Protein AF-A0A8E0NE19-F1 (afdb_monomer_lite)

Radius of gyration: 14.48 Å; chains: 1; bounding box: 20×33×39 Å

Structure (mmCIF, N/CA/C/O backbone):
data_AF-A0A8E0NE19-F1
#
_entry.id   AF-A0A8E0NE19-F1
#
loop_
_atom_site.group_PDB
_atom_site.id
_atom_site.type_symbol
_atom_site.label_atom_id
_atom_site.label_alt_id
_atom_site.label_comp_id
_atom_site.label_asym_id
_atom_site.label_entity_id
_atom_site.label_seq_id
_atom_site.pdbx_PDB_ins_code
_atom_site.Cartn_x
_atom_site.Cartn_y
_atom_site.Cartn_z
_atom_site.occupancy
_atom_site.B_iso_or_equiv
_atom_site.auth_seq_id
_atom_site.auth_comp_id
_atom_site.auth_asym_id
_atom_site.auth_atom_id
_atom_site.pdbx_PDB_model_num
ATOM 1 N N . MET A 1 1 ? 3.141 11.843 4.150 1.00 59.06 1 MET A N 1
ATOM 2 C CA . MET A 1 1 ? 4.403 12.489 4.571 1.00 59.06 1 MET A CA 1
ATOM 3 C C . MET A 1 1 ? 5.031 11.670 5.694 1.00 59.06 1 MET A C 1
ATOM 5 O O . MET A 1 1 ? 4.514 11.671 6.802 1.00 59.06 1 MET A O 1
ATOM 9 N N . THR A 1 2 ? 6.091 10.916 5.406 1.00 64.75 2 THR A N 1
ATOM 10 C CA . THR A 1 2 ? 6.707 9.901 6.293 1.00 64.75 2 THR A CA 1
ATOM 11 C C . THR A 1 2 ? 7.830 10.453 7.189 1.00 64.75 2 THR A C 1
ATOM 13 O O . THR A 1 2 ? 8.664 9.691 7.683 1.00 64.75 2 THR A O 1
ATOM 16 N N . GLY A 1 3 ? 7.831 11.771 7.430 1.00 74.00 3 GLY A N 1
ATOM 17 C CA . GLY A 1 3 ? 8.695 12.454 8.403 1.00 74.00 3 GLY A CA 1
ATOM 18 C C . GLY A 1 3 ? 9.899 13.213 7.829 1.00 74.00 3 GLY A C 1
ATOM 19 O O . GLY A 1 3 ? 10.649 13.791 8.607 1.00 74.00 3 GLY A O 1
ATOM 20 N N . GLY A 1 4 ? 10.102 13.231 6.509 1.00 79.94 4 GLY A N 1
ATOM 21 C CA . GLY A 1 4 ? 11.125 14.045 5.841 1.00 79.94 4 GLY A CA 1
ATOM 22 C C . GLY A 1 4 ? 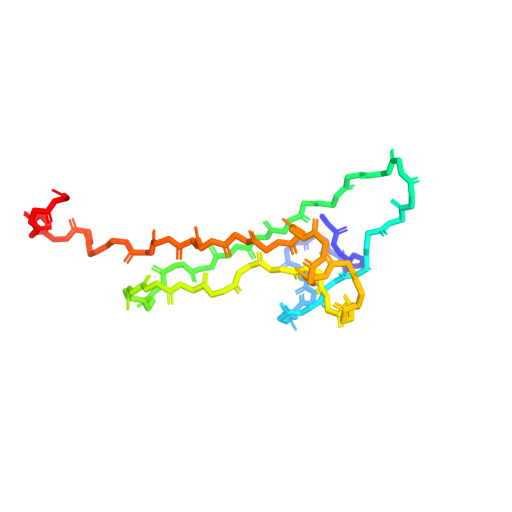10.623 15.429 5.394 1.00 79.94 4 GLY A C 1
ATOM 23 O O . GLY A 1 4 ? 9.406 15.663 5.364 1.00 79.94 4 GLY A O 1
ATOM 24 N N . PRO A 1 5 ? 11.544 16.346 5.029 1.00 84.12 5 PRO A N 1
ATOM 25 C CA . PRO A 1 5 ? 11.213 17.650 4.453 1.00 84.12 5 PRO A CA 1
ATOM 26 C C . PRO A 1 5 ? 10.360 17.519 3.184 1.00 84.12 5 PRO A C 1
ATOM 28 O O . PRO A 1 5 ? 10.360 16.478 2.519 1.00 84.12 5 PRO A O 1
ATOM 31 N N . SER A 1 6 ? 9.653 18.586 2.805 1.00 81.56 6 SER A N 1
ATOM 32 C CA . SER A 1 6 ? 8.921 18.619 1.535 1.00 81.56 6 SER A CA 1
ATOM 33 C C . SER A 1 6 ? 9.857 18.306 0.356 1.00 81.56 6 SER A C 1
ATOM 35 O O . SER A 1 6 ? 10.980 18.805 0.268 1.00 81.56 6 SER A O 1
ATOM 37 N N . GLY A 1 7 ? 9.418 17.405 -0.526 1.00 83.88 7 GLY A N 1
ATOM 38 C CA . GLY A 1 7 ? 10.204 16.920 -1.668 1.00 83.88 7 GLY A CA 1
ATOM 39 C C . GLY A 1 7 ? 11.333 15.932 -1.336 1.00 83.88 7 GLY A C 1
ATOM 40 O O . GLY A 1 7 ? 11.941 15.404 -2.256 1.00 83.88 7 GLY A O 1
ATOM 41 N N . HIS A 1 8 ? 11.607 15.651 -0.056 1.00 86.69 8 HIS A N 1
ATOM 42 C CA . HIS A 1 8 ? 12.725 14.803 0.382 1.00 86.69 8 HIS A CA 1
ATOM 43 C C . HIS A 1 8 ? 12.261 13.760 1.405 1.00 86.69 8 HIS A C 1
ATOM 45 O O . HIS A 1 8 ? 12.820 13.622 2.496 1.00 86.69 8 HIS A O 1
ATOM 51 N N . GLN A 1 9 ? 11.186 13.043 1.072 1.00 89.56 9 GLN A N 1
ATOM 52 C CA . GLN A 1 9 ? 10.681 11.979 1.931 1.00 89.56 9 GLN A CA 1
ATOM 53 C C . GLN A 1 9 ? 11.598 10.746 1.883 1.00 89.56 9 GLN A C 1
ATOM 55 O O . GLN A 1 9 ? 12.135 10.425 0.822 1.00 89.56 9 GLN A O 1
ATOM 60 N N . PRO A 1 10 ? 11.777 10.023 3.004 1.00 89.62 10 PRO A N 1
ATOM 61 C CA . PRO A 1 10 ? 12.546 8.787 3.005 1.00 89.62 10 PRO A CA 1
ATOM 62 C C . PRO A 1 10 ? 11.921 7.729 2.092 1.00 89.62 10 PRO A C 1
ATOM 64 O O . PRO A 1 10 ? 10.733 7.424 2.225 1.00 89.62 10 PRO A O 1
ATOM 67 N N . LEU A 1 11 ? 12.745 7.108 1.247 1.00 90.94 11 LEU A N 1
ATOM 68 C CA . LEU A 1 11 ? 12.362 5.925 0.482 1.00 90.94 11 LEU A CA 1
ATOM 69 C C . LEU A 1 11 ? 12.341 4.705 1.413 1.00 90.94 11 LEU A C 1
ATOM 71 O O . LEU A 1 11 ? 13.358 4.356 2.015 1.00 90.94 11 LEU A O 1
ATOM 75 N N . LYS A 1 12 ? 11.172 4.083 1.577 1.00 90.94 12 LYS A N 1
ATOM 76 C CA . LYS A 1 12 ? 10.956 2.939 2.475 1.00 90.94 12 LYS A CA 1
ATOM 77 C C . LYS A 1 12 ? 9.982 1.953 1.836 1.00 90.94 12 LYS A C 1
ATOM 79 O O . LYS A 1 12 ? 9.033 2.376 1.190 1.00 90.94 12 LYS A O 1
ATOM 84 N N . HIS A 1 13 ? 10.177 0.662 2.097 1.00 92.56 13 HIS A N 1
ATOM 85 C CA . HIS A 1 13 ? 9.238 -0.401 1.708 1.00 92.56 13 HIS A CA 1
ATOM 86 C C . HIS A 1 13 ? 8.213 -0.731 2.810 1.00 92.56 13 HIS A C 1
ATOM 88 O O . HIS A 1 13 ? 7.176 -1.322 2.535 1.00 92.56 13 HIS A O 1
ATOM 94 N N . THR A 1 14 ? 8.483 -0.338 4.061 1.00 93.69 14 THR A N 1
ATOM 95 C CA . THR A 1 14 ? 7.592 -0.563 5.208 1.00 93.69 14 THR A CA 1
ATOM 96 C C . THR A 1 14 ? 7.484 0.712 6.034 1.00 93.69 14 THR A C 1
ATOM 98 O O . THR A 1 14 ? 8.485 1.384 6.301 1.00 93.69 14 THR A O 1
ATOM 101 N N . VAL A 1 15 ? 6.268 1.041 6.467 1.00 92.94 15 VAL A N 1
ATOM 102 C CA . VAL A 1 15 ? 5.978 2.202 7.314 1.00 92.94 15 VAL A CA 1
ATOM 103 C C . VAL A 1 15 ? 5.078 1.801 8.480 1.00 92.94 15 VAL A C 1
ATOM 105 O O . VAL A 1 15 ? 4.256 0.896 8.360 1.00 92.94 15 VAL A O 1
ATOM 108 N N . ASN A 1 16 ? 5.225 2.492 9.610 1.00 92.56 16 ASN A N 1
ATOM 109 C CA . ASN A 1 16 ? 4.374 2.281 10.777 1.00 92.56 16 ASN A CA 1
ATOM 110 C C . ASN A 1 16 ? 3.113 3.141 10.661 1.00 92.56 16 ASN A C 1
ATOM 112 O O . ASN A 1 16 ? 3.204 4.350 10.445 1.00 92.56 16 ASN A O 1
ATOM 116 N N . VAL A 1 17 ? 1.952 2.523 10.866 1.00 92.69 17 VAL A N 1
ATOM 117 C CA . VAL A 1 17 ? 0.657 3.204 10.980 1.00 92.69 17 VAL A CA 1
ATOM 118 C C . VAL A 1 17 ? 0.197 3.071 12.426 1.00 92.69 17 VAL A C 1
ATOM 120 O O . VAL A 1 17 ? 0.130 1.962 12.956 1.00 92.69 17 VAL A O 1
ATOM 123 N N . ALA A 1 18 ? -0.061 4.198 13.088 1.00 93.06 18 ALA A N 1
ATOM 124 C CA . ALA A 1 18 ? -0.547 4.192 14.463 1.00 93.06 18 ALA A CA 1
ATOM 125 C C . ALA A 1 18 ? -2.040 3.801 14.506 1.00 93.06 18 ALA A C 1
ATOM 127 O O . ALA A 1 18 ? -2.759 4.004 13.525 1.00 93.06 18 ALA A O 1
ATOM 128 N N . PRO A 1 19 ? -2.541 3.257 15.627 1.00 93.81 19 PRO A N 1
ATOM 129 C CA . PRO A 1 19 ? -3.956 2.921 15.759 1.00 93.81 19 PRO A CA 1
ATOM 130 C C . PRO A 1 19 ? -4.861 4.130 15.483 1.00 93.81 19 PRO A C 1
ATOM 132 O O . PRO A 1 19 ? -4.645 5.208 16.032 1.00 93.81 19 PRO A O 1
ATOM 135 N N . GLY A 1 20 ? -5.866 3.951 14.622 1.00 95.38 20 GLY A N 1
ATOM 136 C CA . GLY A 1 20 ? -6.820 5.005 14.257 1.00 95.38 20 GLY A CA 1
ATOM 137 C C . GLY A 1 20 ? -6.242 6.140 13.404 1.00 95.38 20 GLY A C 1
ATOM 138 O O . GLY A 1 20 ? -6.938 7.127 13.173 1.00 95.38 20 GLY A O 1
ATOM 139 N N . SER A 1 21 ? -4.995 6.028 12.936 1.00 94.56 21 SER A N 1
ATOM 140 C CA . SER A 1 21 ? -4.372 7.031 12.076 1.00 94.56 21 SER A CA 1
ATOM 141 C C . SER A 1 21 ? -4.323 6.593 10.613 1.00 94.56 21 SER A C 1
ATOM 143 O O . SER A 1 21 ? -4.595 5.448 10.257 1.00 94.56 21 SER A O 1
ATOM 145 N N . THR A 1 22 ? -3.994 7.541 9.739 1.00 93.31 22 THR A N 1
ATOM 146 C CA . THR A 1 22 ? -3.768 7.308 8.311 1.00 93.31 22 THR A CA 1
ATOM 147 C C . THR A 1 22 ? -2.376 7.805 7.946 1.00 93.31 22 THR A C 1
ATOM 149 O O . THR A 1 22 ? -1.925 8.835 8.449 1.00 93.31 22 THR A O 1
ATOM 152 N N . VAL A 1 23 ? -1.694 7.076 7.065 1.00 91.44 23 VAL A N 1
ATOM 153 C CA . VAL A 1 23 ? -0.396 7.463 6.505 1.00 91.44 23 VAL A CA 1
ATOM 154 C C . VAL A 1 23 ? -0.529 7.567 4.993 1.00 91.44 23 VAL A C 1
ATOM 156 O O . VAL A 1 23 ? -1.104 6.693 4.354 1.00 91.44 23 VAL A O 1
ATOM 159 N N . THR A 1 24 ? 0.041 8.627 4.426 1.00 91.00 24 THR A N 1
ATOM 160 C CA . THR A 1 24 ? 0.133 8.841 2.977 1.00 91.00 24 THR A CA 1
ATOM 161 C C . THR A 1 24 ? 1.588 8.734 2.541 1.00 91.00 24 THR A C 1
ATOM 163 O O . THR A 1 24 ? 2.468 9.332 3.180 1.00 91.00 24 THR A O 1
ATOM 166 N N . PHE A 1 25 ? 1.832 8.010 1.457 1.00 89.75 25 PHE A N 1
ATOM 167 C CA . PHE A 1 25 ? 3.138 7.822 0.836 1.00 89.75 25 PHE A CA 1
ATOM 168 C C . PHE A 1 25 ? 3.009 7.935 -0.683 1.00 89.75 25 PHE A C 1
ATOM 170 O O . PHE A 1 25 ? 1.939 7.685 -1.233 1.00 89.75 25 PHE A O 1
ATOM 177 N N . ASP A 1 26 ? 4.115 8.298 -1.323 1.00 90.62 26 ASP A N 1
ATOM 178 C CA . ASP A 1 26 ? 4.237 8.323 -2.775 1.00 90.62 26 ASP A CA 1
ATOM 179 C C . ASP A 1 26 ? 4.883 7.013 -3.241 1.00 90.62 26 ASP A C 1
ATOM 181 O O . ASP A 1 26 ? 5.759 6.469 -2.563 1.00 90.62 26 ASP A O 1
ATOM 185 N N . LEU A 1 27 ? 4.437 6.502 -4.387 1.00 90.25 27 LEU A N 1
ATOM 186 C CA . LEU A 1 27 ? 4.941 5.278 -5.003 1.00 90.25 27 LEU A CA 1
ATOM 187 C C . LEU A 1 27 ? 5.179 5.529 -6.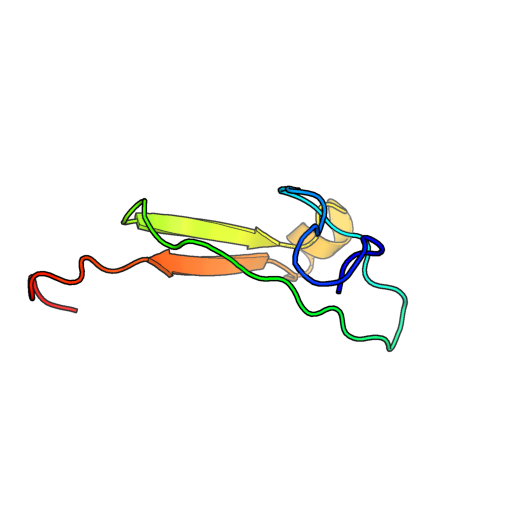493 1.00 90.25 27 LEU A C 1
ATOM 189 O O . LEU A 1 27 ? 4.293 6.029 -7.185 1.00 90.25 27 LEU A O 1
ATOM 193 N N . THR A 1 28 ? 6.344 5.116 -6.990 1.00 91.81 28 THR A N 1
ATOM 194 C CA . THR A 1 28 ? 6.597 4.974 -8.427 1.00 91.81 28 THR A CA 1
ATOM 195 C C . THR A 1 28 ? 6.222 3.553 -8.837 1.00 91.81 28 THR A C 1
ATOM 197 O O . THR A 1 28 ? 6.817 2.600 -8.349 1.00 91.81 28 THR A O 1
ATOM 200 N N . ALA A 1 29 ? 5.214 3.402 -9.695 1.00 92.75 29 ALA A N 1
ATOM 201 C CA . ALA A 1 29 ? 4.714 2.102 -10.144 1.00 92.75 29 ALA A CA 1
ATOM 202 C C . ALA A 1 29 ? 5.374 1.683 -11.473 1.00 92.75 29 ALA A C 1
ATOM 204 O O . ALA A 1 29 ? 4.714 1.617 -12.506 1.00 92.75 29 ALA A O 1
ATOM 205 N N . ASP A 1 30 ? 6.689 1.459 -11.454 1.00 91.56 30 ASP A N 1
ATOM 206 C CA . ASP A 1 30 ? 7.515 1.145 -12.634 1.00 91.56 30 ASP A CA 1
ATOM 207 C C . ASP A 1 30 ? 7.730 -0.359 -12.879 1.00 91.56 30 ASP A C 1
ATOM 209 O O . ASP A 1 30 ? 8.283 -0.744 -13.909 1.00 91.56 30 ASP A O 1
ATOM 213 N N . ALA A 1 31 ? 7.265 -1.213 -11.966 1.00 92.19 31 ALA A N 1
ATOM 214 C CA . ALA A 1 31 ? 7.410 -2.662 -12.045 1.00 92.19 31 ALA A CA 1
ATOM 215 C C . ALA A 1 31 ? 6.035 -3.363 -12.135 1.00 92.19 31 ALA A C 1
ATOM 217 O O . ALA A 1 31 ? 5.371 -3.546 -11.106 1.00 92.19 31 ALA A O 1
ATOM 218 N N . PRO A 1 32 ? 5.591 -3.766 -13.346 1.00 94.19 32 PRO A N 1
ATOM 219 C CA . PRO A 1 32 ? 4.330 -4.477 -13.544 1.00 94.19 32 PRO A CA 1
ATOM 220 C C . PRO A 1 32 ? 4.266 -5.818 -12.807 1.00 94.19 32 PRO A C 1
ATOM 222 O O . PRO A 1 32 ? 5.265 -6.530 -12.708 1.00 94.19 32 PRO A O 1
ATOM 225 N N . GLY A 1 33 ? 3.073 -6.178 -12.335 1.00 94.44 33 GLY A N 1
ATOM 226 C CA . GLY A 1 33 ? 2.812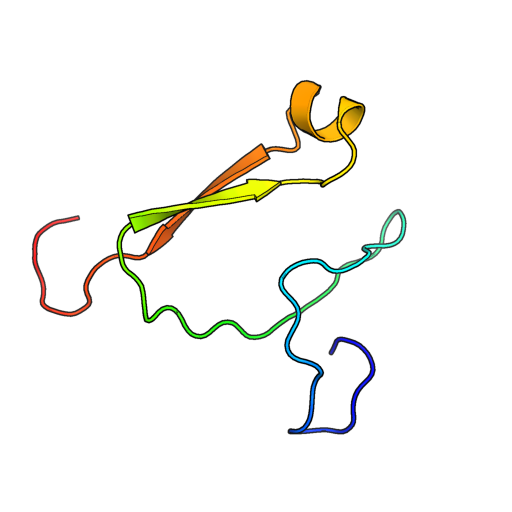 -7.436 -11.635 1.00 94.44 33 GLY A CA 1
ATOM 227 C C . GLY A 1 33 ? 1.974 -7.267 -10.371 1.00 94.44 33 GLY A C 1
ATOM 228 O O . GLY A 1 33 ? 1.503 -6.173 -10.054 1.00 94.44 33 GLY A O 1
ATOM 229 N N . ASP A 1 34 ? 1.804 -8.373 -9.653 1.00 96.62 34 ASP A N 1
ATOM 230 C CA . ASP A 1 34 ? 1.055 -8.438 -8.401 1.00 96.62 34 ASP A CA 1
ATOM 231 C C . ASP A 1 34 ? 1.987 -8.296 -7.197 1.00 96.62 34 ASP A C 1
ATOM 233 O O . ASP A 1 34 ? 2.918 -9.082 -7.005 1.00 96.62 34 ASP A O 1
ATOM 237 N N . TRP A 1 35 ? 1.707 -7.305 -6.355 1.00 96.56 35 TRP A N 1
ATOM 238 C CA . TRP A 1 35 ? 2.522 -6.963 -5.197 1.00 96.56 35 TRP A CA 1
ATOM 239 C C . TRP A 1 35 ? 1.761 -7.191 -3.899 1.00 96.56 35 TRP A C 1
ATOM 241 O O . TRP A 1 35 ? 0.629 -6.736 -3.728 1.00 96.56 35 TRP A O 1
ATOM 251 N N . ALA A 1 36 ? 2.406 -7.866 -2.950 1.00 96.62 36 ALA A N 1
ATOM 252 C CA . ALA A 1 36 ? 1.860 -8.046 -1.616 1.00 96.62 36 ALA A CA 1
ATOM 253 C C . ALA A 1 36 ? 1.860 -6.710 -0.858 1.00 96.62 36 ALA A C 1
ATOM 255 O O . ALA A 1 36 ? 2.906 -6.101 -0.634 1.00 96.62 36 ALA A O 1
ATOM 256 N N . PHE A 1 37 ? 0.683 -6.285 -0.410 1.00 95.81 37 PHE A N 1
ATOM 257 C CA . PHE A 1 37 ? 0.489 -5.115 0.435 1.00 95.81 37 PHE A CA 1
ATOM 258 C C . PHE A 1 37 ? -0.199 -5.537 1.729 1.00 95.81 37 PHE A C 1
ATOM 260 O O . PHE A 1 37 ? -1.406 -5.780 1.771 1.00 95.81 37 PHE A O 1
ATOM 267 N N . HIS A 1 38 ? 0.577 -5.673 2.802 1.00 96.56 38 HIS A N 1
ATOM 268 C CA . HIS A 1 38 ? 0.091 -6.292 4.028 1.00 96.56 38 HIS A CA 1
ATOM 269 C C . HIS A 1 38 ? 0.698 -5.685 5.289 1.00 96.56 38 HIS A C 1
ATOM 271 O O . HIS A 1 38 ? 1.733 -5.016 5.269 1.00 96.56 38 HIS A O 1
ATOM 277 N N . CYS A 1 39 ? 0.055 -5.952 6.424 1.00 96.00 39 CYS A N 1
ATOM 278 C CA . CYS A 1 39 ? 0.660 -5.673 7.716 1.00 96.00 39 CYS A CA 1
ATOM 279 C C . CYS A 1 39 ? 1.805 -6.659 7.963 1.00 96.00 39 CYS A C 1
ATOM 281 O O . CYS A 1 39 ? 1.624 -7.870 7.864 1.00 96.00 39 CYS A O 1
ATOM 283 N N . HIS A 1 40 ? 2.977 -6.156 8.340 1.00 95.38 40 HIS A N 1
ATOM 284 C CA . HIS A 1 40 ? 4.150 -6.998 8.580 1.00 95.38 40 HIS A CA 1
ATOM 285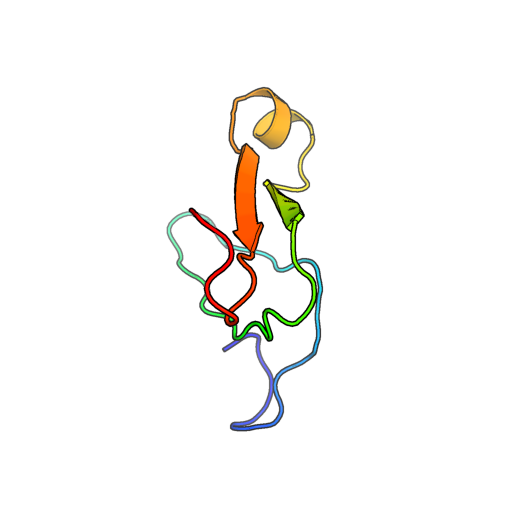 C C . HIS A 1 40 ? 4.080 -7.794 9.901 1.00 95.38 40 HIS A C 1
ATOM 287 O O . HIS A 1 40 ? 4.947 -8.619 10.190 1.00 95.38 40 HIS A O 1
ATOM 293 N N . MET A 1 41 ? 3.050 -7.553 10.717 1.00 94.31 41 MET A N 1
ATOM 294 C CA . MET A 1 41 ? 2.767 -8.340 11.910 1.00 94.31 41 MET A CA 1
ATOM 295 C C . MET A 1 41 ? 2.064 -9.633 11.501 1.00 94.31 41 MET A C 1
ATOM 297 O O . MET A 1 41 ? 0.940 -9.598 11.005 1.00 94.31 41 MET A O 1
ATOM 301 N N . LEU A 1 42 ? 2.718 -10.774 11.730 1.00 93.19 42 LEU A N 1
ATOM 302 C CA . LEU A 1 42 ? 2.273 -12.077 11.222 1.00 93.19 42 LEU A CA 1
ATOM 303 C C . LEU A 1 42 ? 0.813 -12.398 11.575 1.00 93.19 42 LEU A C 1
ATOM 305 O O . LEU A 1 42 ? 0.053 -12.839 10.720 1.00 93.19 42 LEU A O 1
ATOM 309 N N . MET A 1 43 ? 0.404 -12.124 12.817 1.00 96.69 43 MET A N 1
ATOM 310 C CA . MET A 1 43 ? -0.970 -12.375 13.261 1.00 96.69 43 MET A CA 1
ATOM 311 C C . MET A 1 43 ? -1.991 -11.498 12.529 1.00 96.69 43 MET A C 1
ATOM 313 O O . MET A 1 43 ? -3.077 -11.964 12.209 1.00 96.69 43 MET A O 1
ATOM 317 N N . HIS A 1 44 ? -1.641 -10.249 12.217 1.00 96.62 44 HIS A N 1
ATOM 318 C CA . HIS A 1 44 ? -2.510 -9.353 11.455 1.00 96.62 44 HIS A CA 1
ATOM 319 C C . HIS A 1 44 ? -2.593 -9.775 9.987 1.00 96.62 44 HIS A C 1
ATOM 321 O O . HIS A 1 44 ? -3.681 -9.788 9.416 1.00 96.62 44 HIS A O 1
ATOM 327 N N . MET A 1 45 ? -1.460 -10.166 9.395 1.00 96.25 45 MET A N 1
ATOM 328 C CA . MET A 1 45 ? -1.406 -10.716 8.041 1.00 96.25 45 MET A CA 1
ATOM 329 C C . MET A 1 45 ? -2.314 -11.945 7.913 1.00 96.25 45 MET A C 1
ATOM 331 O O . MET A 1 45 ? -3.175 -11.981 7.039 1.00 96.25 45 MET A O 1
ATOM 335 N N . HIS A 1 46 ? -2.173 -12.915 8.823 1.00 95.25 46 HIS A N 1
ATOM 336 C CA . HIS A 1 46 ? -2.997 -14.127 8.844 1.00 95.25 46 HIS A CA 1
ATOM 337 C C . HIS A 1 46 ? -4.475 -13.853 9.137 1.00 95.25 46 HIS A C 1
ATOM 339 O O . HIS A 1 46 ? -5.331 -14.558 8.615 1.00 95.25 46 HIS A O 1
ATOM 345 N N . ALA A 1 47 ? -4.788 -12.830 9.933 1.00 96.94 47 ALA A N 1
ATOM 346 C CA . ALA A 1 47 ? -6.166 -12.421 10.198 1.00 96.94 47 ALA A CA 1
ATOM 347 C C . ALA A 1 47 ? -6.826 -11.670 9.023 1.00 96.94 47 ALA A C 1
ATOM 349 O O . ALA A 1 47 ? -7.990 -11.290 9.132 1.00 96.94 47 ALA A O 1
ATOM 350 N N . GLY A 1 48 ? -6.110 -11.453 7.912 1.00 96.00 48 GLY A N 1
ATOM 351 C CA . GLY A 1 48 ? -6.658 -10.868 6.687 1.00 96.00 48 GLY A CA 1
ATOM 352 C C . GLY A 1 48 ? -6.221 -9.433 6.398 1.00 96.00 48 GLY A C 1
ATOM 353 O O . GLY A 1 48 ? -6.702 -8.852 5.430 1.00 96.00 48 GLY A O 1
ATOM 354 N N . MET A 1 49 ? -5.283 -8.847 7.160 1.00 97.25 49 MET A N 1
ATOM 355 C CA . MET A 1 49 ? -4.629 -7.584 6.769 1.00 97.25 49 MET A CA 1
ATOM 356 C C . MET A 1 49 ? -3.585 -7.823 5.668 1.00 97.25 49 MET A C 1
ATOM 358 O O . MET A 1 49 ? -2.405 -7.494 5.824 1.00 97.25 49 MET A O 1
ATOM 362 N N . PHE A 1 50 ? -4.032 -8.414 4.566 1.00 97.19 50 PHE A N 1
ATOM 363 C CA . PHE A 1 50 ? -3.259 -8.710 3.373 1.00 97.19 50 PHE A 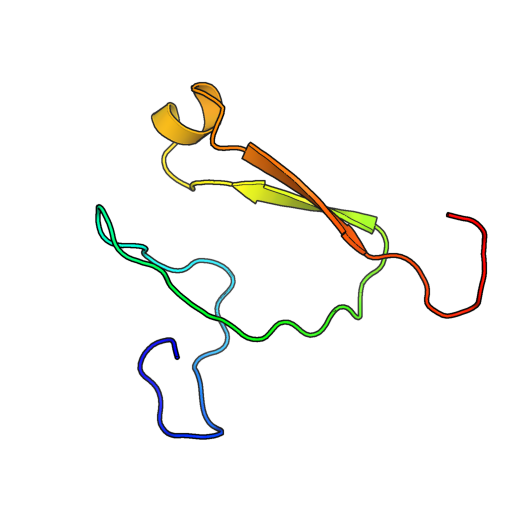CA 1
ATOM 364 C C . PHE A 1 50 ? -4.088 -8.337 2.147 1.00 97.19 50 PHE A C 1
ATOM 366 O O . PHE A 1 50 ? -5.238 -8.746 2.022 1.00 97.19 50 PHE A O 1
ATOM 373 N N . ASN A 1 51 ? -3.490 -7.579 1.239 1.00 95.81 51 ASN A N 1
ATOM 374 C CA . ASN A 1 51 ? -4.057 -7.234 -0.054 1.00 95.81 51 ASN A CA 1
ATOM 375 C C . ASN A 1 51 ? -3.016 -7.463 -1.148 1.00 95.81 51 ASN A C 1
ATOM 377 O O . ASN A 1 51 ? -1.812 -7.457 -0.891 1.00 95.81 51 ASN A O 1
ATOM 381 N N . VAL A 1 52 ? -3.496 -7.623 -2.377 1.00 96.50 52 VAL A N 1
ATOM 382 C CA . VAL A 1 52 ? -2.665 -7.606 -3.580 1.00 96.50 52 VAL A CA 1
ATOM 383 C C . VAL A 1 52 ? -2.903 -6.286 -4.299 1.00 96.50 52 VAL A C 1
ATOM 385 O O . VAL A 1 52 ? -4.049 -5.882 -4.495 1.00 96.50 52 VAL A O 1
ATOM 388 N N . VAL A 1 53 ? -1.821 -5.608 -4.667 1.00 95.25 53 VAL A N 1
ATOM 389 C CA . VAL A 1 53 ? -1.841 -4.412 -5.510 1.00 95.25 53 VAL A CA 1
ATOM 390 C C . VAL A 1 53 ? -1.256 -4.786 -6.863 1.00 95.25 53 VAL A C 1
ATOM 392 O O . VAL A 1 53 ? -0.090 -5.161 -6.949 1.00 95.25 53 VAL A O 1
ATOM 395 N N . THR A 1 54 ? -2.059 -4.677 -7.917 1.00 95.81 54 THR A N 1
ATOM 396 C CA . THR A 1 54 ? -1.627 -4.979 -9.284 1.00 95.81 54 THR A CA 1
ATOM 397 C C . THR A 1 54 ? -1.143 -3.708 -9.972 1.00 95.81 54 THR A C 1
ATOM 399 O O . THR A 1 54 ? -1.910 -2.759 -10.159 1.00 95.81 54 THR A O 1
ATOM 402 N N . VAL A 1 55 ? 0.122 -3.696 -10.386 1.00 94.62 55 VAL A N 1
ATOM 403 C CA . VAL A 1 55 ? 0.679 -2.670 -11.274 1.00 94.62 55 VAL A CA 1
ATOM 404 C C . VAL A 1 55 ? 0.487 -3.138 -12.711 1.00 94.62 55 VAL A C 1
ATOM 406 O O . VAL A 1 55 ? 1.050 -4.153 -13.124 1.00 94.62 55 VAL A O 1
ATOM 409 N N . ARG A 1 56 ? -0.327 -2.406 -13.475 1.00 91.31 56 ARG A N 1
ATOM 410 C CA . ARG A 1 56 ? -0.610 -2.713 -14.881 1.00 91.31 56 ARG A CA 1
ATOM 411 C C . ARG A 1 56 ? 0.363 -1.973 -15.807 1.00 91.31 56 ARG A C 1
ATOM 413 O O . ARG A 1 56 ? 0.662 -0.811 -15.529 1.00 91.31 56 ARG A O 1
ATOM 420 N N . PRO A 1 57 ? 0.817 -2.594 -16.910 1.00 86.81 57 PRO A N 1
ATOM 421 C CA . PRO A 1 57 ? 1.535 -1.883 -17.963 1.00 86.81 57 PRO A CA 1
ATOM 422 C C . PRO A 1 57 ? 0.698 -0.717 -18.504 1.00 86.81 57 PRO A C 1
ATOM 424 O O . PRO A 1 57 ? -0.510 -0.851 -18.701 1.00 86.81 57 PRO A O 1
ATOM 427 N N . LEU A 1 58 ? 1.335 0.427 -18.754 1.00 76.38 58 LEU A N 1
ATOM 428 C CA . LEU A 1 58 ? 0.660 1.609 -19.307 1.00 76.38 58 LEU A CA 1
ATOM 429 C C . LEU A 1 58 ? 0.391 1.481 -20.815 1.00 76.38 58 LEU A C 1
ATOM 431 O O . LEU A 1 58 ? -0.446 2.202 -21.353 1.00 76.38 58 LEU A O 1
ATOM 435 N N . ASP A 1 59 ? 1.047 0.526 -21.476 1.00 75.00 59 ASP A N 1
ATOM 436 C CA . ASP A 1 59 ? 1.115 0.412 -22.936 1.00 75.00 59 ASP A CA 1
ATOM 437 C C . ASP A 1 59 ? -0.111 -0.289 -23.561 1.00 75.00 59 ASP A C 1
ATOM 439 O O . ASP A 1 59 ? -0.112 -0.625 -24.743 1.00 75.00 59 ASP A O 1
ATOM 443 N N . GLY A 1 60 ? -1.187 -0.481 -22.790 1.00 59.81 60 GLY A N 1
ATOM 444 C CA . GLY A 1 60 ? -2.481 -0.935 -23.309 1.00 59.81 60 GLY A CA 1
ATOM 445 C C . GLY A 1 60 ? -2.629 -2.444 -23.516 1.00 59.81 60 GLY A C 1
ATOM 446 O O . GLY A 1 60 ? -3.583 -2.865 -24.169 1.00 59.81 60 GLY A O 1
ATOM 447 N N . GLU A 1 61 ? -1.749 -3.272 -22.951 1.00 60.31 61 GLU A N 1
ATOM 448 C CA . GLU A 1 61 ? -1.973 -4.720 -22.920 1.00 60.31 61 GLU A CA 1
ATOM 449 C C . GLU A 1 61 ? -3.001 -5.056 -21.825 1.00 60.31 61 GLU A C 1
ATOM 451 O O . GLU A 1 61 ? -2.897 -4.595 -20.689 1.00 60.31 61 GLU A O 1
ATOM 456 N N . ALA A 1 62 ? -4.067 -5.750 -22.228 1.00 54.47 62 ALA A N 1
ATOM 457 C CA .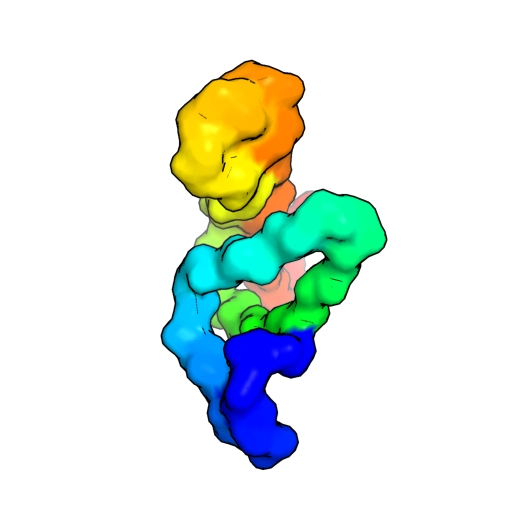 ALA A 1 62 ? -5.385 -5.730 -21.599 1.00 54.47 62 ALA A CA 1
ATOM 458 C C . ALA A 1 62 ? -5.417 -6.014 -20.082 1.00 54.47 62 ALA A C 1
ATOM 460 O O . ALA A 1 62 ? -4.752 -6.908 -19.566 1.00 54.47 62 ALA A O 1
ATOM 461 N N . ALA A 1 63 ? -6.268 -5.228 -19.416 1.00 53.16 63 ALA A N 1
ATOM 462 C CA . ALA A 1 63 ? -6.692 -5.328 -18.022 1.00 53.16 63 ALA A CA 1
ATOM 463 C C . ALA A 1 63 ? -7.528 -6.570 -17.704 1.00 53.16 63 ALA A C 1
ATOM 465 O O . ALA A 1 63 ? -8.320 -6.987 -18.579 1.00 53.16 63 ALA A O 1
#

InterPro domains:
  IPR002355 Multicopper oxidase, copper-binding site [PS00080] (38-49)
  IPR008972 Cupredoxin [G3DSA:2.60.40.420] (1-57)
  IPR008972 Cupredoxin [SSF49503] (8-57)
  IPR011706 Multicopper oxidase, C-terminal [PF07731] (9-57)
  IPR033138 Multicopper oxidases, conserved site [PS00079] (33-53)

Organism: NCBI:txid1391729

Sequence (63 aa):
MTGGPSGHQPLKHTVNVAPGSTVTFDLTADAPGDWAFHCHMLMHMHAGMFNVVTVRPLDGEAA

pLDDT: mean 88.7, std 11.15, range [53.16, 97.25]

Foldseek 3Di:
DQPDDVVDDDDDPDHDADPPGDDDDDDDLPDFDWDWDADPPPVRVVVPRIDIDGRDDPPPPDD

Secondary structure (DSSP, 8-state):
--SSPTT-PPP-S-----TT----------S-EEEEEE-SSHHHHHTT-EEEEEE--TT----